Protein AF-A0A950ABP7-F1 (afdb_monomer_lite)

Foldseek 3Di:
DPPPPPPPDQPQWDADPVVRWIAGSQWTDALLLQLVVQLVVLVVQLVPDPPPPDVSNVVSVVSNVSSVVSNVVCVVCVVCNGPGHPSGPD

Sequence (90 aa):
MQQAADNCVRKLVEYDALRRRLWILGQRCHHGATGSVVAVAACLALISDPPHHGPRSVLALTTAAGGALMMAHDWKDRAVWFERGRGSQF

Structure (mmCIF, N/CA/C/O backbone):
data_AF-A0A950ABP7-F1
#
_entry.id   AF-A0A950ABP7-F1
#
loop_
_atom_site.group_PDB
_atom_site.id
_atom_site.type_symbol
_atom_site.label_atom_id
_atom_site.label_alt_id
_atom_site.label_comp_id
_atom_site.label_asym_id
_atom_site.label_entity_id
_atom_site.label_seq_id
_atom_site.pdbx_PDB_ins_code
_atom_site.Cartn_x
_atom_site.Cartn_y
_atom_site.Cartn_z
_atom_site.occupancy
_atom_site.B_iso_or_equiv
_atom_site.auth_seq_id
_atom_site.auth_comp_id
_atom_site.auth_asym_id
_atom_site.auth_atom_id
_atom_site.pdbx_PDB_model_num
ATOM 1 N N . MET A 1 1 ? -18.501 -11.162 30.230 1.00 39.22 1 MET A N 1
ATOM 2 C CA . MET A 1 1 ? -17.269 -11.827 29.752 1.00 39.22 1 MET A CA 1
ATOM 3 C C . MET A 1 1 ? -17.564 -12.565 28.441 1.00 39.22 1 MET A C 1
ATOM 5 O O . MET A 1 1 ? -17.521 -13.782 28.403 1.00 39.22 1 MET A O 1
ATOM 9 N N . GLN A 1 2 ? -17.899 -11.830 27.372 1.00 38.88 2 GLN A N 1
ATOM 10 C CA . GLN A 1 2 ? -18.420 -12.395 26.110 1.00 38.88 2 GLN A CA 1
ATOM 11 C C . GLN A 1 2 ? -17.542 -12.040 24.890 1.00 38.88 2 GLN A C 1
ATOM 13 O O . GLN A 1 2 ? -18.029 -12.013 23.771 1.00 38.88 2 GLN A O 1
ATOM 18 N N . GLN A 1 3 ? -16.267 -11.687 25.098 1.00 47.41 3 GLN A N 1
ATOM 19 C CA . GLN A 1 3 ? -15.362 -11.214 24.031 1.00 47.41 3 GLN A CA 1
ATOM 20 C C . GLN A 1 3 ? -14.220 -12.192 23.701 1.00 47.41 3 GLN A C 1
ATOM 22 O O . GLN A 1 3 ? -13.437 -11.923 22.801 1.00 47.41 3 GLN A O 1
ATOM 27 N N . ALA A 1 4 ? -14.121 -13.329 24.401 1.00 43.69 4 ALA A N 1
ATOM 28 C CA . ALA A 1 4 ? -13.012 -14.277 24.245 1.00 43.69 4 ALA A CA 1
ATOM 29 C C . ALA A 1 4 ? -13.272 -15.414 23.229 1.00 43.69 4 ALA A C 1
ATOM 31 O O . ALA A 1 4 ? -12.360 -16.187 22.948 1.00 43.69 4 ALA A O 1
ATOM 32 N N . ALA A 1 5 ? -14.490 -15.532 22.682 1.00 42.78 5 ALA A N 1
ATOM 33 C CA . ALA A 1 5 ? -14.891 -16.668 21.840 1.00 42.78 5 ALA A CA 1
ATOM 34 C C . ALA A 1 5 ? -14.884 -16.397 20.318 1.00 42.78 5 ALA A C 1
ATOM 36 O O . ALA A 1 5 ? -14.908 -17.349 19.544 1.00 42.78 5 ALA A O 1
ATOM 37 N N . ASP A 1 6 ? -14.753 -15.147 19.863 1.00 46.34 6 ASP A N 1
ATOM 38 C CA . ASP A 1 6 ? -14.779 -14.801 18.425 1.00 46.34 6 ASP A CA 1
ATOM 39 C C . ASP A 1 6 ? -13.384 -14.886 17.764 1.00 46.34 6 ASP A C 1
ATOM 41 O O . ASP A 1 6 ? -12.979 -14.042 16.965 1.00 46.34 6 ASP A O 1
ATOM 45 N N . ASN A 1 7 ? -12.613 -15.915 18.120 1.00 52.88 7 ASN A N 1
ATOM 46 C CA . ASN A 1 7 ? -11.166 -16.000 17.892 1.00 52.88 7 ASN A CA 1
ATOM 47 C C . ASN A 1 7 ? -10.725 -16.776 16.628 1.00 52.88 7 ASN A C 1
ATOM 49 O O . ASN A 1 7 ? -9.614 -17.299 16.598 1.00 52.88 7 ASN A O 1
ATOM 53 N N . CYS A 1 8 ? -11.526 -16.875 15.556 1.00 49.75 8 CYS A N 1
ATOM 54 C CA . CYS A 1 8 ? -11.074 -17.619 14.357 1.00 49.75 8 CYS A CA 1
ATOM 55 C C . CYS A 1 8 ? -11.454 -17.046 12.984 1.00 49.75 8 CYS A C 1
ATOM 57 O O . CYS A 1 8 ? -11.293 -17.721 11.972 1.00 49.75 8 CYS A O 1
ATOM 59 N N . VAL A 1 9 ? -11.904 -15.793 12.890 1.00 59.84 9 VAL A N 1
ATOM 60 C CA . VAL A 1 9 ? -12.060 -15.153 11.574 1.00 59.84 9 VAL A CA 1
ATOM 61 C C . VAL A 1 9 ? -11.264 -13.863 11.568 1.00 59.84 9 VAL A C 1
ATOM 63 O O . VAL A 1 9 ? -11.710 -12.839 12.083 1.00 59.84 9 VAL A O 1
ATOM 66 N N . ARG A 1 10 ? -10.066 -13.897 10.969 1.00 67.56 10 ARG A N 1
ATOM 67 C CA . ARG A 1 10 ? -9.374 -12.660 10.584 1.00 67.56 10 ARG A CA 1
ATOM 68 C C . ARG A 1 10 ? -10.336 -11.875 9.699 1.00 67.56 10 ARG A C 1
ATOM 70 O O . ARG A 1 10 ? -10.629 -12.301 8.583 1.00 67.56 10 ARG A O 1
ATOM 77 N N . LYS A 1 11 ? -10.849 -10.749 10.193 1.00 75.00 11 LYS A N 1
ATOM 78 C CA . LYS A 1 11 ? -11.689 -9.867 9.382 1.00 75.00 11 LYS A CA 1
ATOM 79 C C . LYS A 1 11 ? -10.830 -9.325 8.243 1.00 75.00 11 LYS A C 1
ATOM 81 O O . LYS A 1 11 ? -9.872 -8.593 8.479 1.00 75.00 11 LYS A O 1
ATOM 86 N N . LEU A 1 12 ? -11.155 -9.733 7.015 1.00 83.12 12 LEU A N 1
ATOM 87 C CA . LEU A 1 12 ? -10.438 -9.302 5.812 1.00 83.12 12 LEU A CA 1
ATOM 88 C C . LEU A 1 12 ? -10.509 -7.780 5.656 1.00 83.12 12 LEU A C 1
ATOM 90 O O . LEU A 1 12 ? -9.514 -7.151 5.308 1.00 83.12 12 LEU A O 1
ATOM 94 N N . VAL A 1 13 ? -11.680 -7.208 5.941 1.00 85.75 13 VAL A N 1
ATOM 95 C CA . VAL A 1 13 ? -11.960 -5.777 5.846 1.00 85.75 13 VAL A CA 1
ATOM 96 C C . VAL A 1 13 ? -12.657 -5.319 7.124 1.00 85.75 13 VAL A C 1
ATOM 98 O O . VAL A 1 13 ? -13.622 -5.940 7.569 1.00 85.75 13 VAL A O 1
ATOM 101 N N . GLU A 1 14 ? -12.178 -4.225 7.706 1.00 87.56 14 GLU A N 1
ATOM 102 C CA . GLU A 1 14 ? -12.789 -3.560 8.858 1.00 87.56 14 GLU A CA 1
ATOM 103 C C . GLU A 1 14 ? -12.921 -2.062 8.559 1.00 87.56 14 GLU A C 1
ATOM 105 O O . GLU A 1 14 ? -11.971 -1.410 8.134 1.00 87.56 14 GLU A O 1
ATOM 110 N N . TYR A 1 15 ? -14.114 -1.507 8.764 1.00 86.50 15 TYR A N 1
ATOM 111 C CA . TYR A 1 15 ? -14.389 -0.088 8.555 1.00 86.50 15 TYR A CA 1
ATOM 112 C C . TYR A 1 15 ? -14.825 0.559 9.871 1.00 86.50 15 TYR A C 1
ATOM 114 O O . TYR A 1 15 ? -15.815 0.152 10.476 1.00 86.50 15 TYR A O 1
ATOM 122 N N . ASP A 1 16 ? -14.089 1.577 10.307 1.00 85.06 16 ASP A N 1
ATOM 123 C CA . ASP A 1 16 ? -14.438 2.441 11.433 1.00 85.06 16 ASP A CA 1
ATOM 124 C C . ASP A 1 16 ? -15.143 3.687 10.888 1.00 85.06 16 ASP A C 1
ATOM 126 O O . ASP A 1 16 ? -14.498 4.609 10.382 1.00 85.06 16 ASP A O 1
ATOM 130 N N . ALA A 1 17 ? -16.474 3.712 10.990 1.00 85.56 17 ALA A N 1
ATOM 131 C CA . ALA A 1 17 ? -17.301 4.814 10.503 1.00 85.56 17 ALA A CA 1
ATOM 132 C C . ALA A 1 17 ? -17.110 6.114 11.302 1.00 85.56 17 ALA A C 1
ATOM 134 O O . ALA A 1 17 ? -17.182 7.198 10.725 1.00 85.56 17 ALA A O 1
ATOM 135 N N . LEU A 1 18 ? -16.815 6.026 12.606 1.00 82.75 18 LEU A N 1
ATOM 136 C CA . LEU A 1 18 ? -16.629 7.204 13.461 1.00 82.75 18 LEU A CA 1
ATOM 137 C C . LEU A 1 18 ? -15.369 7.968 13.065 1.00 82.75 18 LEU A C 1
ATOM 139 O O . LEU A 1 18 ? -15.362 9.196 13.010 1.00 82.75 18 LEU A O 1
ATOM 143 N N . ARG A 1 19 ? -14.295 7.233 12.763 1.00 81.06 19 ARG A N 1
ATOM 144 C CA . ARG A 1 19 ? -13.022 7.821 12.328 1.00 81.06 19 ARG A CA 1
ATOM 145 C C . ARG A 1 19 ? -12.870 7.873 10.809 1.00 81.06 19 ARG A C 1
ATOM 147 O O . ARG A 1 19 ? -11.864 8.404 10.343 1.00 81.06 19 ARG A O 1
ATOM 154 N N . ARG A 1 20 ? -13.837 7.334 10.056 1.00 86.19 20 ARG A N 1
ATOM 155 C CA . ARG A 1 20 ? -13.794 7.136 8.596 1.00 86.19 20 ARG A CA 1
ATOM 156 C C . ARG A 1 20 ? -12.503 6.440 8.149 1.00 86.19 20 ARG A C 1
ATOM 158 O O . ARG A 1 20 ? -11.819 6.901 7.241 1.00 86.19 20 ARG A O 1
ATOM 165 N N . ARG A 1 21 ? -12.136 5.347 8.827 1.00 84.94 21 ARG A N 1
ATOM 166 C CA . ARG A 1 21 ? -10.904 4.583 8.557 1.00 84.94 21 ARG A CA 1
ATOM 167 C C . ARG A 1 21 ? -11.241 3.202 8.019 1.00 84.94 21 ARG A C 1
ATOM 169 O O . ARG A 1 21 ? -12.068 2.504 8.593 1.00 84.94 21 ARG A O 1
ATOM 176 N N . LEU A 1 22 ? -10.558 2.806 6.953 1.00 86.38 22 LEU A N 1
ATOM 177 C CA . LEU A 1 22 ? -10.636 1.466 6.389 1.00 86.38 22 LEU A CA 1
ATOM 178 C C . LEU A 1 22 ? -9.380 0.681 6.762 1.00 86.38 22 LEU A C 1
ATOM 180 O O . LEU A 1 22 ? -8.272 1.216 6.737 1.00 86.38 22 LEU A O 1
ATOM 184 N N . TRP A 1 23 ? -9.567 -0.589 7.075 1.00 86.50 23 TRP A N 1
ATOM 185 C CA . TRP A 1 23 ? -8.534 -1.545 7.419 1.00 86.50 23 TRP A CA 1
ATOM 186 C C . TRP A 1 23 ? -8.666 -2.764 6.513 1.00 86.50 23 TRP A C 1
ATOM 188 O O . TRP A 1 23 ? -9.763 -3.296 6.355 1.00 86.50 23 TRP A O 1
ATOM 198 N N . ILE A 1 24 ? -7.556 -3.215 5.936 1.00 85.44 24 ILE A N 1
ATOM 199 C CA . ILE A 1 24 ? -7.483 -4.426 5.115 1.00 85.44 24 ILE A CA 1
ATOM 200 C C . ILE A 1 24 ? -6.456 -5.342 5.766 1.00 85.44 24 ILE A C 1
ATOM 202 O O . ILE A 1 24 ? -5.313 -4.940 5.966 1.00 85.44 24 ILE A O 1
ATOM 206 N N . LEU A 1 25 ? -6.865 -6.554 6.148 1.00 83.69 25 LEU A N 1
ATOM 207 C CA . LEU A 1 25 ? -6.020 -7.504 6.887 1.00 83.69 25 LEU A CA 1
ATOM 208 C C . LEU A 1 25 ? -5.370 -6.881 8.141 1.00 83.69 25 LEU A C 1
ATOM 210 O O . LEU A 1 25 ? -4.238 -7.199 8.501 1.00 83.69 25 LEU A O 1
ATOM 214 N N . GLY A 1 26 ? -6.074 -5.955 8.799 1.00 79.69 26 GLY A N 1
ATOM 215 C CA . GLY A 1 26 ? -5.560 -5.238 9.967 1.00 79.69 26 GLY A CA 1
ATOM 216 C C . GLY A 1 26 ? -4.555 -4.119 9.672 1.00 79.69 26 GLY A C 1
ATOM 217 O O . GLY A 1 26 ? -4.093 -3.475 10.609 1.00 79.69 26 GLY A O 1
ATOM 218 N N . GLN A 1 27 ? -4.232 -3.843 8.406 1.00 83.12 27 GLN A N 1
ATOM 219 C CA . GLN A 1 27 ? -3.425 -2.692 7.990 1.00 83.12 27 GLN A CA 1
ATOM 220 C C . GLN A 1 27 ? -4.316 -1.529 7.577 1.00 83.12 27 GLN A C 1
ATOM 222 O O . GLN A 1 27 ? -5.336 -1.726 6.914 1.00 83.12 27 GLN A O 1
ATOM 227 N N . ARG A 1 28 ? -3.955 -0.309 7.977 1.00 83.62 28 ARG A N 1
ATOM 228 C CA . ARG A 1 28 ? -4.759 0.871 7.665 1.00 83.62 28 ARG A CA 1
ATOM 229 C C . ARG A 1 28 ? -4.639 1.201 6.181 1.00 83.62 28 ARG A C 1
ATOM 231 O O . ARG A 1 28 ? -3.545 1.423 5.674 1.00 83.62 28 ARG A O 1
ATOM 238 N N . CYS A 1 29 ? -5.771 1.288 5.492 1.00 85.94 29 CYS A N 1
ATOM 239 C CA . CYS A 1 29 ? -5.827 1.809 4.135 1.00 85.94 29 CYS A CA 1
ATOM 240 C C . CYS A 1 29 ? -5.826 3.341 4.202 1.00 85.94 29 CYS A C 1
ATOM 242 O O . CYS A 1 29 ? -6.737 3.958 4.760 1.00 85.94 29 CYS A O 1
ATOM 244 N N . HIS A 1 30 ? -4.774 3.952 3.670 1.00 86.69 30 HIS A N 1
ATOM 245 C CA . HIS A 1 30 ? -4.540 5.391 3.691 1.00 86.69 30 HIS A CA 1
ATOM 246 C C . HIS A 1 30 ? -3.666 5.760 2.490 1.00 86.69 30 HIS A C 1
ATOM 248 O O . HIS A 1 30 ? -2.801 4.966 2.120 1.00 86.69 30 HIS A O 1
ATOM 254 N N . HIS A 1 31 ? -3.866 6.933 1.881 1.00 89.12 31 HIS A N 1
ATOM 255 C CA . HIS A 1 31 ? -3.194 7.269 0.621 1.00 89.12 31 HIS A CA 1
ATOM 256 C C . HIS A 1 31 ? -1.675 7.270 0.762 1.00 89.12 31 HIS A C 1
ATOM 258 O O . HIS A 1 31 ? -0.996 6.750 -0.117 1.00 89.12 31 HIS A O 1
ATOM 264 N N . GLY A 1 32 ? -1.142 7.730 1.895 1.00 89.81 32 GLY A N 1
ATOM 265 C CA . GLY A 1 32 ? 0.295 7.661 2.142 1.00 89.81 32 GLY A CA 1
ATOM 266 C C . GLY A 1 32 ? 0.846 6.231 2.249 1.00 89.81 32 GLY A C 1
ATOM 267 O O . GLY A 1 32 ? 1.830 5.890 1.592 1.00 89.81 32 GLY A O 1
ATOM 268 N N . ALA A 1 33 ? 0.167 5.358 3.004 1.00 89.06 33 ALA A N 1
ATOM 269 C CA . ALA A 1 33 ? 0.554 3.953 3.155 1.00 89.06 33 ALA A CA 1
ATOM 270 C C . ALA A 1 33 ? 0.473 3.202 1.817 1.00 89.06 33 ALA A C 1
ATOM 272 O O . ALA A 1 33 ? 1.442 2.576 1.388 1.00 89.06 33 ALA A O 1
ATOM 273 N N . THR A 1 34 ? -0.651 3.324 1.108 1.00 90.75 34 THR A N 1
ATOM 274 C CA . THR A 1 34 ? -0.841 2.726 -0.219 1.00 90.75 34 THR A CA 1
ATOM 275 C C . THR A 1 34 ? 0.158 3.290 -1.229 1.00 90.75 34 THR A C 1
ATOM 277 O O . THR A 1 34 ? 0.787 2.523 -1.954 1.00 90.75 34 THR A O 1
ATOM 280 N N . GLY A 1 35 ? 0.370 4.608 -1.228 1.00 92.62 35 GLY A N 1
ATOM 281 C CA . GLY A 1 35 ? 1.332 5.292 -2.088 1.00 92.62 35 GLY A CA 1
ATOM 282 C C . GLY A 1 35 ? 2.754 4.769 -1.908 1.00 92.62 35 GLY A C 1
ATOM 283 O O . GLY A 1 35 ? 3.448 4.554 -2.897 1.00 92.62 35 GLY A O 1
ATOM 284 N N . SER A 1 36 ? 3.159 4.466 -0.670 1.00 92.44 36 SER A N 1
ATOM 285 C CA . SER A 1 36 ? 4.482 3.897 -0.386 1.00 92.44 36 SER A CA 1
ATOM 286 C C . SER A 1 36 ? 4.676 2.496 -0.954 1.00 92.44 36 SER A C 1
ATOM 288 O O . SER A 1 36 ? 5.708 2.222 -1.565 1.00 92.44 36 SER A O 1
ATOM 290 N N . VAL A 1 37 ? 3.666 1.630 -0.835 1.00 92.81 37 VAL A N 1
ATOM 291 C CA . VAL A 1 37 ? 3.705 0.279 -1.408 1.00 92.81 37 VAL A CA 1
ATOM 292 C C . VAL A 1 37 ? 3.771 0.357 -2.932 1.00 92.81 37 VAL A C 1
ATOM 294 O O . VAL A 1 37 ? 4.597 -0.317 -3.543 1.00 92.81 37 VAL A O 1
ATOM 297 N N . VAL A 1 38 ? 2.946 1.215 -3.541 1.00 95.44 38 VAL A N 1
ATOM 298 C CA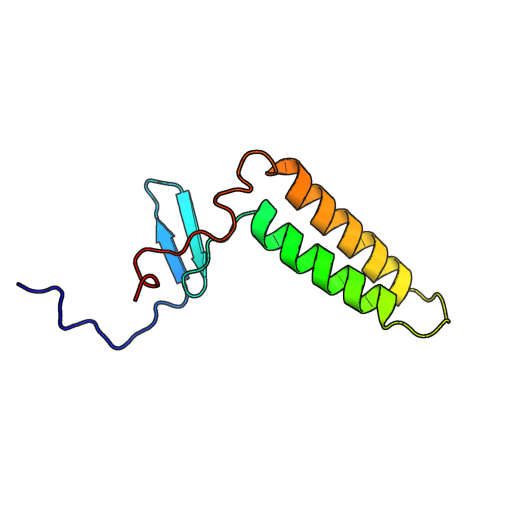 . VAL A 1 38 ? 2.928 1.435 -4.994 1.00 95.44 38 VAL A CA 1
ATOM 299 C C . VAL A 1 38 ? 4.273 1.968 -5.487 1.00 95.44 38 VAL A C 1
ATOM 301 O O . VAL A 1 38 ? 4.825 1.427 -6.444 1.00 95.44 38 VAL A O 1
ATOM 304 N N . ALA A 1 39 ? 4.829 2.984 -4.821 1.00 96.31 39 ALA A N 1
ATOM 305 C CA . ALA A 1 39 ? 6.105 3.581 -5.196 1.00 96.31 39 ALA A CA 1
ATOM 306 C C . ALA A 1 39 ? 7.251 2.566 -5.114 1.00 96.31 39 ALA A C 1
ATOM 308 O O . ALA A 1 39 ? 8.012 2.427 -6.067 1.00 96.31 39 ALA A O 1
ATOM 309 N N . VAL A 1 40 ? 7.344 1.809 -4.015 1.00 96.31 40 VAL A N 1
ATOM 310 C CA . VAL A 1 40 ? 8.384 0.785 -3.839 1.00 96.31 40 VAL A CA 1
ATOM 311 C C . VAL A 1 40 ? 8.253 -0.320 -4.884 1.00 96.31 40 VAL A C 1
ATOM 313 O O . VAL A 1 40 ? 9.246 -0.668 -5.518 1.00 96.31 40 VAL A O 1
ATOM 316 N N . ALA A 1 41 ? 7.046 -0.841 -5.116 1.00 96.56 41 ALA A N 1
ATOM 317 C CA . ALA A 1 41 ? 6.823 -1.882 -6.118 1.00 96.56 41 ALA A CA 1
ATOM 318 C C . ALA A 1 41 ? 7.200 -1.409 -7.532 1.00 96.56 41 ALA A C 1
ATOM 320 O O . ALA A 1 41 ? 7.850 -2.139 -8.279 1.00 96.56 41 ALA A O 1
ATOM 321 N N . ALA A 1 42 ? 6.845 -0.173 -7.887 1.00 94.81 42 ALA A N 1
ATOM 322 C CA . ALA A 1 42 ? 7.177 0.413 -9.179 1.00 94.81 42 ALA A CA 1
ATOM 323 C C . ALA A 1 42 ? 8.683 0.695 -9.334 1.00 94.81 42 ALA A C 1
ATOM 325 O O . ALA A 1 42 ? 9.249 0.424 -10.391 1.00 94.81 42 ALA A O 1
ATOM 326 N N . CYS A 1 43 ? 9.360 1.153 -8.276 1.00 95.62 43 CYS A N 1
ATOM 327 C CA . CYS A 1 43 ? 10.818 1.283 -8.261 1.00 95.62 43 CYS A CA 1
ATOM 328 C C . CYS A 1 43 ? 11.510 -0.075 -8.430 1.00 95.62 43 CYS A C 1
ATOM 330 O O . CYS A 1 43 ? 12.453 -0.183 -9.208 1.00 95.62 43 CYS A O 1
ATOM 332 N N . LEU A 1 44 ? 11.030 -1.125 -7.758 1.00 95.38 44 LEU A N 1
ATOM 333 C CA . LEU A 1 44 ? 11.552 -2.482 -7.943 1.00 95.38 44 LEU A CA 1
ATOM 334 C C . LEU A 1 44 ? 11.341 -2.976 -9.377 1.00 95.38 44 LEU A C 1
ATOM 336 O O . LEU A 1 44 ? 12.239 -3.604 -9.935 1.00 95.38 44 LEU A O 1
ATOM 340 N N . ALA A 1 45 ? 10.199 -2.658 -9.991 1.00 91.75 45 ALA A N 1
ATOM 341 C CA . ALA A 1 45 ? 9.946 -2.965 -11.395 1.00 91.75 45 ALA A CA 1
ATOM 342 C C . ALA A 1 45 ? 10.920 -2.230 -12.330 1.00 91.75 45 ALA A C 1
ATOM 344 O O . ALA A 1 45 ? 11.433 -2.856 -13.248 1.00 91.75 45 ALA A O 1
ATOM 345 N N . LEU A 1 46 ? 11.229 -0.953 -12.069 1.00 91.12 46 LEU 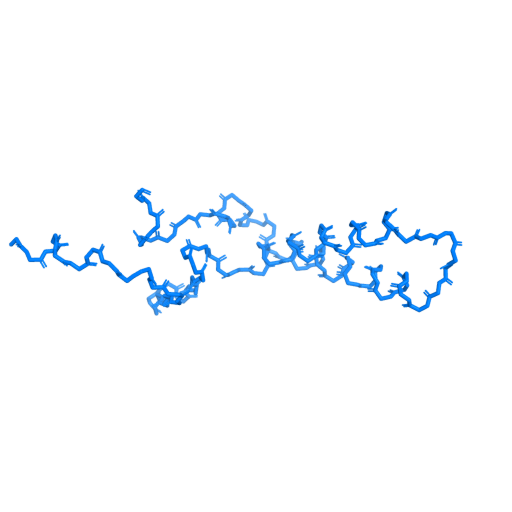A N 1
ATOM 346 C CA . LEU A 1 46 ? 12.238 -0.194 -12.823 1.00 91.12 46 LEU A CA 1
ATOM 347 C C . LEU A 1 46 ? 13.644 -0.784 -12.675 1.00 91.12 46 LEU A C 1
ATOM 349 O O . LEU A 1 46 ? 14.361 -0.904 -13.659 1.00 91.12 46 LEU A O 1
ATOM 353 N N . ILE A 1 47 ? 14.036 -1.151 -11.452 1.00 92.94 47 ILE A N 1
ATOM 354 C CA . ILE A 1 47 ? 15.358 -1.730 -11.162 1.00 92.94 47 ILE A CA 1
ATOM 355 C C . ILE A 1 47 ? 15.510 -3.107 -11.820 1.00 92.94 47 ILE A C 1
ATOM 357 O O . ILE A 1 47 ? 16.604 -3.475 -12.238 1.00 92.94 47 ILE A O 1
ATOM 361 N N . SER A 1 48 ? 14.418 -3.868 -11.894 1.00 90.06 48 SER A N 1
ATOM 362 C CA . SER A 1 48 ? 14.411 -5.222 -12.455 1.00 90.06 48 SER A CA 1
ATOM 363 C C . SER A 1 48 ? 14.212 -5.244 -13.973 1.00 90.06 48 SER A C 1
ATOM 365 O O . SER A 1 48 ? 14.310 -6.317 -14.570 1.00 90.06 48 SER A O 1
ATOM 367 N N . ASP A 1 49 ? 13.900 -4.101 -14.597 1.00 82.44 49 ASP A N 1
ATOM 368 C CA . ASP A 1 49 ? 13.682 -4.023 -16.041 1.00 82.44 49 ASP A CA 1
ATOM 369 C C . ASP A 1 49 ? 15.046 -4.156 -16.750 1.00 82.44 49 ASP A C 1
ATOM 371 O O . ASP A 1 49 ? 15.975 -3.393 -16.460 1.00 82.44 49 ASP A O 1
ATOM 375 N N . PRO A 1 50 ? 15.220 -5.121 -17.672 1.00 76.94 50 PRO A N 1
ATOM 376 C CA . PRO A 1 50 ? 16.407 -5.170 -18.518 1.00 76.94 50 PRO A CA 1
ATOM 377 C C . PRO A 1 50 ? 16.552 -3.860 -19.320 1.00 76.94 50 PRO A C 1
ATOM 379 O O . PRO A 1 50 ? 15.575 -3.134 -19.491 1.00 76.94 50 PRO A O 1
ATOM 382 N N . PRO A 1 51 ? 17.741 -3.547 -19.877 1.00 71.38 51 PRO A N 1
ATOM 383 C CA . PRO A 1 51 ? 18.104 -2.215 -20.404 1.00 71.38 51 PRO A CA 1
ATOM 384 C C . PRO A 1 51 ? 17.296 -1.710 -21.620 1.00 71.38 51 PRO A C 1
ATOM 386 O O . PRO A 1 51 ? 17.657 -0.722 -22.252 1.00 71.38 51 PRO A O 1
ATOM 389 N N . HIS A 1 52 ? 16.203 -2.376 -21.978 1.00 68.19 52 HIS A N 1
ATOM 390 C CA . HIS A 1 52 ? 15.306 -1.976 -23.047 1.00 68.19 52 HIS A CA 1
ATOM 391 C C . HIS A 1 52 ? 14.226 -1.060 -22.465 1.00 68.19 52 HIS A C 1
ATOM 393 O O . HIS A 1 52 ? 13.222 -1.524 -21.928 1.00 68.19 52 HIS A O 1
ATOM 399 N N . HIS A 1 53 ? 14.423 0.253 -22.584 1.00 69.06 53 HIS A N 1
ATOM 400 C CA . HIS A 1 53 ? 13.442 1.258 -22.168 1.00 69.06 53 HIS A CA 1
ATOM 401 C C . HIS A 1 53 ? 12.202 1.215 -23.069 1.00 69.06 53 HIS A C 1
ATOM 403 O O . HIS A 1 53 ? 12.097 1.919 -24.071 1.00 69.06 53 HIS A O 1
ATOM 409 N N . GLY A 1 54 ? 11.270 0.330 -22.723 1.00 80.44 54 GLY A N 1
ATOM 410 C CA . GLY A 1 54 ? 9.991 0.159 -23.399 1.00 80.44 54 GLY A CA 1
ATOM 411 C C . GLY A 1 54 ? 8.823 0.824 -22.658 1.00 80.44 54 GLY A C 1
ATOM 412 O O . GLY A 1 54 ? 9.003 1.459 -21.617 1.00 80.44 54 GLY A O 1
ATOM 413 N N . PRO A 1 55 ? 7.581 0.620 -23.131 1.00 84.25 55 PRO A N 1
ATOM 414 C CA . PRO A 1 55 ? 6.371 1.139 -22.480 1.00 84.25 55 PRO A CA 1
A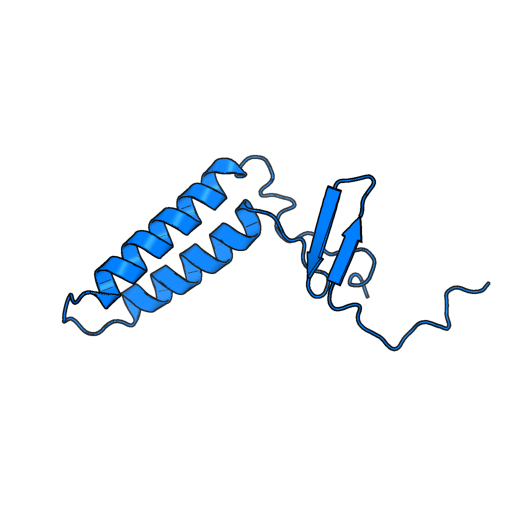TOM 415 C C . PRO A 1 55 ? 6.214 0.683 -21.016 1.00 84.25 55 PRO A C 1
ATOM 417 O O . PRO A 1 55 ? 5.559 1.359 -20.227 1.00 84.25 55 PRO A O 1
ATOM 420 N N . ARG A 1 56 ? 6.852 -0.433 -20.630 1.00 85.56 56 ARG A N 1
ATOM 421 C CA . ARG A 1 56 ? 6.900 -0.938 -19.249 1.00 85.56 56 ARG A CA 1
ATOM 422 C C . ARG A 1 56 ? 7.681 -0.022 -18.305 1.00 85.56 56 ARG A C 1
ATOM 424 O O . ARG A 1 56 ? 7.171 0.283 -17.232 1.00 85.56 56 ARG A O 1
ATOM 431 N N . SER A 1 57 ? 8.841 0.480 -18.727 1.00 87.56 57 SER A N 1
ATOM 432 C CA . SER A 1 57 ? 9.621 1.462 -17.964 1.00 87.56 57 SER A CA 1
ATOM 433 C C . SER A 1 57 ? 8.851 2.778 -17.784 1.00 87.56 57 SER A C 1
ATOM 435 O O . SER A 1 57 ? 8.838 3.337 -16.692 1.00 87.56 57 SER A O 1
ATOM 437 N N . VAL A 1 58 ? 8.135 3.252 -18.813 1.00 90.44 58 VAL A N 1
ATOM 438 C CA . VAL A 1 58 ? 7.294 4.464 -18.705 1.00 90.44 58 VAL A CA 1
ATOM 439 C C . VAL A 1 58 ? 6.137 4.252 -17.726 1.00 90.44 58 VAL A C 1
ATOM 441 O O . VAL A 1 58 ? 5.868 5.108 -16.880 1.00 90.44 58 VAL A O 1
ATOM 444 N N . LEU A 1 59 ? 5.468 3.097 -17.798 1.00 92.81 59 LEU A N 1
ATOM 445 C CA . LEU A 1 59 ? 4.418 2.734 -16.848 1.00 92.81 59 LEU A CA 1
ATOM 446 C C . LEU A 1 59 ? 4.962 2.651 -15.417 1.00 92.81 59 LEU A C 1
ATOM 448 O O . LEU A 1 59 ? 4.355 3.196 -14.500 1.00 92.81 59 LEU A O 1
ATOM 452 N N . ALA A 1 60 ? 6.111 2.010 -15.211 1.00 92.38 60 ALA A N 1
ATOM 453 C CA . ALA A 1 60 ? 6.714 1.893 -13.890 1.00 92.38 60 ALA A CA 1
ATOM 454 C C . ALA A 1 60 ? 7.155 3.264 -13.343 1.00 92.38 60 ALA A C 1
ATOM 456 O O . ALA A 1 60 ? 6.881 3.574 -12.188 1.00 92.38 60 ALA A O 1
ATOM 457 N N . LEU A 1 61 ? 7.719 4.143 -14.177 1.00 93.69 61 LEU A N 1
ATOM 458 C CA . LEU A 1 61 ? 8.084 5.505 -13.779 1.00 93.69 61 LEU A CA 1
ATOM 459 C C . LEU A 1 61 ? 6.863 6.342 -13.380 1.00 93.69 61 LEU A C 1
ATOM 461 O O . LEU A 1 61 ? 6.856 6.968 -12.321 1.00 93.69 61 LEU A O 1
ATOM 465 N N . THR A 1 62 ? 5.814 6.334 -14.201 1.00 95.69 62 THR A N 1
ATOM 466 C CA . THR A 1 62 ? 4.573 7.070 -13.904 1.00 95.69 62 THR A CA 1
ATOM 467 C C . THR A 1 62 ? 3.860 6.513 -12.671 1.00 95.69 62 THR A C 1
ATOM 469 O O . THR A 1 62 ? 3.363 7.285 -11.852 1.00 95.69 62 THR A O 1
ATOM 472 N N . THR A 1 63 ? 3.888 5.193 -12.474 1.00 96.44 63 THR A N 1
ATOM 473 C CA . THR A 1 63 ? 3.350 4.541 -11.270 1.00 96.44 63 THR A CA 1
ATOM 474 C C . THR A 1 63 ? 4.151 4.918 -10.023 1.00 96.44 63 THR A C 1
ATOM 476 O O . THR A 1 63 ? 3.560 5.252 -8.996 1.00 96.44 63 THR A O 1
ATOM 479 N N . ALA A 1 64 ? 5.486 4.937 -10.109 1.00 96.81 64 ALA A N 1
ATOM 480 C CA . ALA A 1 64 ? 6.354 5.354 -9.011 1.00 96.81 64 ALA A CA 1
ATOM 481 C C . ALA A 1 64 ? 6.101 6.817 -8.620 1.00 96.81 64 ALA A C 1
ATOM 483 O O . ALA A 1 64 ? 5.923 7.120 -7.439 1.00 96.81 64 ALA A O 1
ATOM 484 N N . ALA A 1 65 ? 6.003 7.711 -9.610 1.00 97.00 65 ALA A N 1
ATOM 485 C CA . ALA A 1 65 ? 5.684 9.119 -9.392 1.00 97.00 65 ALA A CA 1
ATOM 486 C C . ALA A 1 65 ? 4.290 9.307 -8.768 1.00 97.00 65 ALA A C 1
ATOM 488 O O . ALA A 1 65 ? 4.138 10.075 -7.820 1.00 97.00 65 ALA A O 1
ATOM 489 N N . GLY A 1 66 ? 3.281 8.570 -9.244 1.00 96.25 66 GLY A N 1
ATOM 490 C CA . GLY A 1 66 ? 1.935 8.584 -8.666 1.00 96.25 66 GLY A CA 1
ATOM 491 C C . GLY A 1 66 ? 1.912 8.117 -7.207 1.00 96.25 66 GLY A C 1
ATOM 492 O O . GLY A 1 66 ? 1.313 8.777 -6.357 1.00 96.25 66 GLY A O 1
ATOM 493 N N . GLY A 1 67 ? 2.622 7.029 -6.891 1.00 94.44 67 GLY A N 1
ATOM 494 C CA . GLY A 1 67 ? 2.784 6.550 -5.517 1.00 94.44 67 GLY A CA 1
ATOM 495 C C . GLY A 1 67 ? 3.470 7.581 -4.615 1.00 94.44 67 GLY A C 1
ATOM 496 O O . GLY A 1 67 ? 2.982 7.870 -3.522 1.00 94.44 67 GLY A O 1
ATOM 497 N N . ALA A 1 68 ? 4.544 8.211 -5.100 1.00 95.38 68 ALA A N 1
ATOM 498 C CA . ALA A 1 68 ? 5.254 9.265 -4.378 1.00 95.38 68 ALA A CA 1
ATOM 499 C C . ALA A 1 68 ? 4.380 10.510 -4.134 1.00 95.38 68 ALA A C 1
ATOM 501 O O . ALA A 1 68 ? 4.436 11.094 -3.054 1.00 95.38 68 ALA A O 1
ATOM 502 N N . LEU A 1 69 ? 3.529 10.894 -5.089 1.00 96.69 69 LEU A N 1
ATOM 503 C CA . LEU A 1 69 ? 2.574 11.993 -4.912 1.00 96.69 69 LEU A CA 1
ATOM 504 C C . LEU A 1 69 ? 1.527 11.675 -3.838 1.00 96.69 69 LEU A C 1
ATOM 506 O O . LEU A 1 69 ? 1.234 12.528 -3.004 1.00 96.69 69 LEU A O 1
ATOM 510 N N . MET A 1 70 ? 1.010 10.443 -3.804 1.00 94.19 70 MET A N 1
ATOM 511 C CA . MET A 1 70 ? 0.108 10.007 -2.731 1.00 94.19 70 MET A CA 1
ATOM 512 C C . MET A 1 70 ? 0.792 10.024 -1.356 1.00 94.19 70 MET A C 1
ATOM 514 O O . MET A 1 70 ? 0.193 10.468 -0.377 1.00 94.19 70 MET A O 1
ATOM 518 N N . MET A 1 71 ? 2.059 9.599 -1.282 1.00 94.12 71 MET A N 1
ATOM 519 C CA . MET A 1 71 ? 2.877 9.726 -0.069 1.00 94.12 71 MET A CA 1
ATOM 520 C C . MET A 1 71 ? 3.056 11.181 0.354 1.00 94.12 71 MET A C 1
ATOM 522 O O . MET A 1 71 ? 2.928 11.494 1.534 1.00 94.12 71 MET A O 1
ATOM 526 N N . ALA A 1 72 ? 3.360 12.066 -0.596 1.00 94.19 72 ALA A N 1
ATOM 527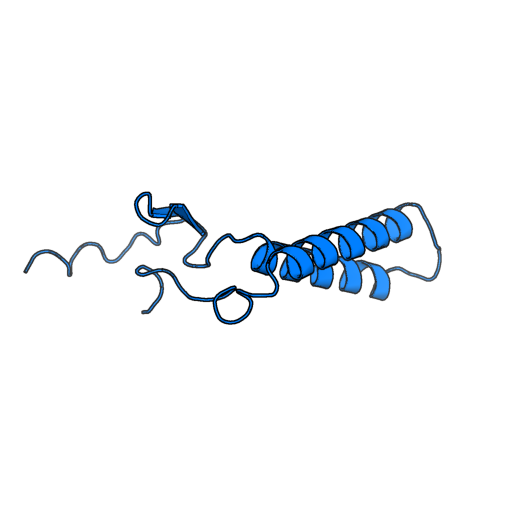 C CA . ALA A 1 72 ? 3.583 13.479 -0.328 1.00 94.19 72 ALA A CA 1
ATOM 528 C C . ALA A 1 72 ? 2.311 14.164 0.193 1.00 94.19 72 ALA A C 1
ATOM 530 O O . ALA A 1 72 ? 2.389 14.933 1.151 1.00 94.19 72 ALA A O 1
ATOM 531 N N . HIS A 1 73 ? 1.150 13.840 -0.387 1.00 91.12 73 HIS A N 1
ATOM 532 C CA . HIS A 1 73 ? -0.143 14.403 0.005 1.00 91.12 73 HIS A CA 1
ATOM 533 C C . HIS A 1 73 ? -0.459 14.165 1.490 1.00 91.12 73 HIS A C 1
ATOM 535 O O . HIS A 1 73 ? -0.900 15.074 2.190 1.00 91.12 73 HIS A O 1
ATOM 541 N N . ASP A 1 74 ? -0.151 12.967 1.990 1.00 89.75 74 ASP A N 1
ATOM 542 C CA . ASP A 1 74 ? -0.457 12.555 3.362 1.00 89.75 74 ASP A CA 1
ATOM 543 C C . ASP A 1 74 ? 0.796 12.465 4.258 1.00 89.75 74 ASP A C 1
ATOM 545 O O . ASP A 1 74 ? 0.775 11.848 5.326 1.00 89.75 74 ASP A O 1
ATOM 549 N N . TRP A 1 75 ? 1.915 13.090 3.862 1.00 92.00 75 TRP A N 1
ATOM 550 C CA . TRP A 1 75 ? 3.211 12.979 4.559 1.00 92.00 75 TRP A CA 1
ATOM 551 C C . TRP A 1 75 ? 3.162 13.413 6.031 1.00 92.00 75 TRP A C 1
ATOM 553 O O . TRP A 1 75 ? 3.925 12.930 6.880 1.00 92.00 75 TRP A O 1
ATOM 563 N N . LYS A 1 76 ? 2.245 14.329 6.356 1.00 92.56 76 LYS A N 1
ATOM 564 C CA . LYS A 1 76 ? 1.994 14.773 7.731 1.00 92.56 76 LYS A CA 1
ATOM 565 C C . LYS A 1 76 ? 1.625 13.603 8.653 1.00 92.56 76 LYS A C 1
ATOM 567 O O . LYS A 1 76 ? 2.072 13.584 9.797 1.00 92.56 76 LYS A O 1
ATOM 572 N N . ASP A 1 77 ? 0.914 12.606 8.133 1.00 89.25 77 ASP A N 1
ATOM 573 C CA . ASP A 1 77 ? 0.403 11.456 8.883 1.00 89.25 77 ASP A CA 1
ATOM 574 C C . ASP A 1 77 ? 1.332 10.231 8.815 1.00 89.25 77 ASP A C 1
ATOM 576 O O . ASP A 1 77 ? 0.963 9.140 9.253 1.00 89.25 77 ASP A O 1
ATOM 580 N N . ARG A 1 78 ? 2.569 10.389 8.319 1.00 89.12 78 ARG A N 1
ATOM 581 C CA . ARG A 1 78 ? 3.502 9.267 8.090 1.00 89.12 78 ARG A CA 1
ATOM 582 C C . ARG A 1 78 ? 3.746 8.366 9.298 1.00 89.12 78 ARG A C 1
ATOM 584 O O . ARG A 1 78 ? 3.951 7.168 9.136 1.00 89.12 78 ARG A O 1
ATOM 591 N N . ALA A 1 79 ? 3.685 8.923 10.508 1.00 88.94 79 ALA A N 1
ATOM 592 C CA . ALA A 1 79 ? 3.886 8.174 11.748 1.00 88.94 79 ALA A CA 1
ATOM 593 C C . ALA A 1 79 ? 2.795 7.117 12.002 1.00 88.94 79 ALA A C 1
ATOM 595 O O . ALA A 1 79 ? 3.025 6.178 12.756 1.00 88.94 79 ALA A O 1
ATOM 596 N N . VAL A 1 80 ? 1.620 7.255 11.376 1.00 84.94 80 VAL A N 1
ATOM 597 C CA . VAL A 1 80 ? 0.464 6.366 11.575 1.00 84.94 80 VAL A CA 1
ATOM 598 C C . VAL A 1 80 ? 0.063 5.597 10.313 1.00 84.94 80 VAL A C 1
ATOM 600 O O . VAL A 1 80 ? -0.966 4.923 10.314 1.00 84.94 80 VAL A O 1
ATOM 603 N N . TRP A 1 81 ? 0.849 5.676 9.232 1.00 85.50 81 TRP A N 1
ATOM 604 C CA . TRP A 1 81 ? 0.552 5.001 7.959 1.00 85.50 81 TRP A CA 1
ATOM 605 C C . TRP A 1 81 ?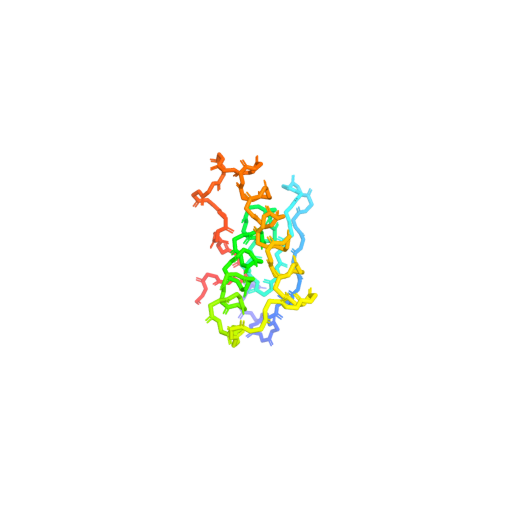 0.406 3.484 8.104 1.00 85.50 81 TRP A C 1
ATOM 607 O O . TRP A 1 81 ? -0.492 2.899 7.509 1.00 85.50 81 TRP A O 1
ATOM 617 N N . PHE A 1 82 ? 1.244 2.872 8.940 1.00 84.81 82 PHE A N 1
ATOM 618 C CA . PHE A 1 82 ? 1.278 1.423 9.171 1.00 84.81 82 PHE A CA 1
ATOM 619 C C . PHE A 1 82 ? 0.810 1.037 10.578 1.00 84.81 82 PHE A C 1
ATOM 621 O O . PHE A 1 82 ? 1.115 -0.051 11.069 1.00 84.81 82 PHE A O 1
ATOM 628 N N . GLU A 1 83 ? 0.091 1.938 11.256 1.00 84.00 83 GLU A N 1
ATOM 629 C CA . GLU A 1 83 ? -0.579 1.600 12.511 1.00 84.00 83 GLU A CA 1
ATOM 630 C C . GLU A 1 83 ? -1.497 0.395 12.268 1.00 84.00 83 GLU A C 1
ATOM 632 O O . GLU A 1 83 ? -2.069 0.289 11.187 1.00 84.00 83 GLU A O 1
ATO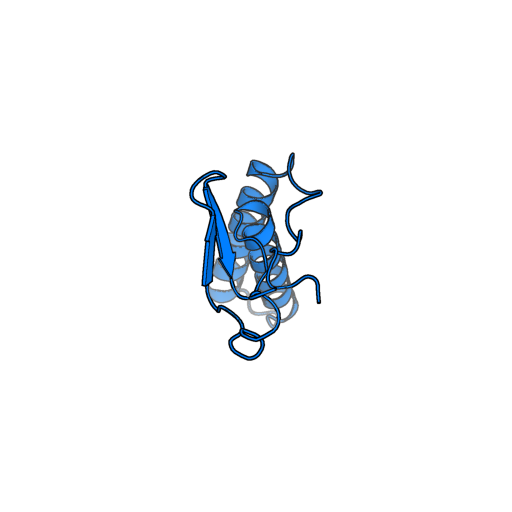M 637 N N . ARG A 1 84 ? -1.608 -0.514 13.244 1.00 79.00 84 ARG A N 1
ATOM 638 C CA . ARG A 1 84 ? -2.390 -1.759 13.168 1.00 79.00 84 ARG A CA 1
ATOM 639 C C . ARG A 1 84 ? -3.792 -1.585 13.745 1.00 79.00 84 ARG A C 1
ATOM 641 O O . ARG A 1 84 ? -3.977 -0.949 14.784 1.00 79.00 84 ARG A O 1
ATOM 648 N N . GLY A 1 85 ? -4.776 -2.198 13.093 1.00 75.25 85 GLY A N 1
ATOM 649 C CA . GLY A 1 85 ? -6.183 -2.129 13.479 1.00 75.25 85 GLY A CA 1
ATOM 650 C C . GLY A 1 85 ? -6.428 -2.942 14.739 1.00 75.25 85 GLY A C 1
ATOM 651 O O . GLY A 1 85 ? -5.662 -3.864 15.034 1.00 75.25 85 GLY A O 1
ATOM 652 N N . ARG A 1 86 ? -7.505 -2.636 15.473 1.00 67.31 86 ARG A N 1
ATOM 653 C CA . ARG A 1 86 ? -7.832 -3.297 16.751 1.00 67.31 86 ARG A CA 1
ATOM 654 C C . ARG A 1 86 ? -7.845 -4.828 16.644 1.00 67.31 86 ARG A C 1
ATOM 656 O O . ARG A 1 86 ? -7.392 -5.490 17.566 1.00 67.31 86 ARG A O 1
ATOM 663 N N . GLY A 1 87 ? -8.276 -5.387 15.511 1.00 61.12 87 GLY A N 1
ATOM 664 C CA . GLY A 1 87 ? -8.268 -6.833 15.254 1.00 61.12 87 GLY A CA 1
ATOM 665 C C . GLY A 1 87 ? -6.909 -7.461 14.902 1.00 61.12 87 GLY A C 1
ATOM 666 O O . GLY A 1 87 ? -6.871 -8.635 14.551 1.00 61.12 87 GLY A O 1
ATOM 667 N N . SER A 1 88 ? -5.802 -6.712 14.936 1.00 59.44 88 SER A N 1
ATOM 668 C CA . SER A 1 88 ? -4.487 -7.175 14.455 1.00 59.44 88 SER A CA 1
ATOM 669 C C . SER A 1 88 ? -3.328 -6.970 15.430 1.00 59.44 88 SER A C 1
ATOM 671 O O . SER A 1 88 ? -2.184 -7.226 15.055 1.00 59.44 88 SER A O 1
ATOM 673 N N . GLN A 1 89 ? -3.607 -6.521 16.657 1.00 56.34 89 GLN A N 1
ATOM 674 C CA . GLN A 1 89 ? -2.616 -6.264 17.715 1.00 56.34 89 GLN A CA 1
ATOM 675 C C . GLN A 1 89 ? -2.319 -7.500 18.593 1.00 56.34 89 GLN A C 1
ATOM 677 O O . GLN A 1 89 ? -1.867 -7.346 19.723 1.00 56.34 89 GLN A O 1
ATOM 682 N N . PHE A 1 90 ? -2.590 -8.703 18.080 1.00 46.81 90 PHE A N 1
ATOM 683 C CA . PHE A 1 90 ? -2.366 -9.979 18.765 1.00 46.81 90 PHE A CA 1
ATOM 684 C C . PHE A 1 90 ? -1.047 -10.615 18.334 1.00 46.81 90 PHE A C 1
ATOM 686 O O . PHE A 1 90 ? -0.786 -10.621 17.105 1.00 46.81 90 PHE A O 1
#

Secondary structure (DSSP, 8-state):
--SSS-TT---SEEEETTTTEEEETTEEE-HHHHHHHHHHHHHHHHHHS-S---HHHHHHHHHHHHHHHHHHHTGGGGGGTTPBPGGG--

pLDDT: mean 82.1, std 15.26, range [38.88, 97.0]

Radius of gyration: 17.43 Å; chains: 1; bounding box: 36×32×53 Å